Protein AF-A0A428YQS1-F1 (afdb_monomer_lite)

InterPro domains:
  IPR061182 Bacteriocin fulvocin C-related [NF033852] (30-172)

Organism: Kibdelosporangium aridum (NCBI:txid2030)

Sequence (172 aa):
MSKARRWALANADRLPTAYDDVISYPMAYRKAIVAALPPHTRSALWAEHIRRFQAAQPMLTGPQKEVIGEALRVVSRSFTADGNQAAPDALYEAAVAAFGVDKAQELLKTLGPKSDAVAPAASGAELEDCENACKTDGCGGGEVCYAEPWNCNRTSVGCGIFWLSPCDGTCR

Structure (mmCIF, N/CA/C/O backbone):
data_AF-A0A428YQS1-F1
#
_entry.id   AF-A0A428YQS1-F1
#
loop_
_atom_site.group_PDB
_atom_site.id
_atom_site.type_symbol
_atom_site.label_atom_id
_atom_site.label_alt_id
_atom_site.label_comp_id
_atom_site.label_asym_id
_atom_site.label_entity_id
_atom_site.label_seq_id
_atom_site.pdbx_PDB_ins_code
_atom_site.Cartn_x
_atom_site.Cartn_y
_atom_site.Cartn_z
_atom_site.occupancy
_atom_site.B_iso_or_equiv
_atom_site.auth_seq_id
_atom_site.auth_comp_id
_atom_site.auth_asym_id
_atom_site.auth_atom_id
_atom_site.pdbx_PDB_model_num
ATOM 1 N N . MET A 1 1 ? 18.702 -0.145 -9.982 1.00 75.69 1 MET A N 1
ATOM 2 C CA . MET A 1 1 ? 17.332 -0.703 -9.930 1.00 75.69 1 MET A CA 1
ATOM 3 C C . MET A 1 1 ? 17.372 -1.982 -9.116 1.00 75.69 1 MET A C 1
ATOM 5 O O . MET A 1 1 ? 18.285 -2.768 -9.344 1.00 75.69 1 MET A O 1
ATOM 9 N N . SER A 1 2 ? 16.418 -2.187 -8.206 1.00 85.50 2 SER A N 1
ATOM 10 C CA . SER A 1 2 ? 16.399 -3.367 -7.339 1.00 85.50 2 SER A CA 1
ATOM 11 C C . SER A 1 2 ? 16.157 -4.676 -8.095 1.00 85.50 2 SER A C 1
ATOM 13 O O . SER A 1 2 ? 15.642 -4.716 -9.222 1.00 85.50 2 SER A O 1
ATOM 15 N N . LYS A 1 3 ? 16.469 -5.776 -7.412 1.00 87.00 3 LYS A N 1
ATOM 16 C CA . LYS A 1 3 ? 16.124 -7.140 -7.810 1.00 87.00 3 LYS A CA 1
ATOM 17 C C . LYS A 1 3 ? 14.628 -7.323 -8.081 1.00 87.00 3 LYS A C 1
ATOM 19 O O . LYS A 1 3 ? 14.260 -7.849 -9.129 1.00 87.00 3 LYS A O 1
ATOM 24 N N . ALA A 1 4 ? 13.776 -6.840 -7.177 1.00 89.12 4 ALA A N 1
ATOM 25 C CA . ALA A 1 4 ? 12.325 -6.969 -7.283 1.00 89.12 4 ALA A CA 1
ATOM 26 C C . ALA A 1 4 ? 11.772 -6.273 -8.536 1.00 89.12 4 ALA A C 1
ATOM 28 O O . ALA A 1 4 ? 10.982 -6.859 -9.275 1.00 89.12 4 ALA A O 1
ATOM 29 N N . ARG A 1 5 ? 12.243 -5.055 -8.834 1.00 88.75 5 ARG A N 1
ATOM 30 C CA . ARG A 1 5 ? 11.825 -4.309 -10.033 1.00 88.75 5 ARG A CA 1
ATOM 31 C C . ARG A 1 5 ? 12.287 -4.965 -11.326 1.00 88.75 5 ARG A C 1
ATOM 33 O O . ARG A 1 5 ? 11.497 -5.070 -12.258 1.00 88.75 5 ARG A O 1
ATOM 40 N N . ARG A 1 6 ? 13.535 -5.445 -11.389 1.00 90.50 6 ARG A N 1
ATOM 41 C CA . ARG A 1 6 ? 14.018 -6.202 -12.560 1.00 90.50 6 ARG A CA 1
ATOM 42 C C . ARG A 1 6 ? 13.198 -7.460 -12.792 1.00 90.50 6 ARG A C 1
ATOM 44 O O . ARG A 1 6 ? 12.831 -7.733 -13.930 1.00 90.50 6 ARG A O 1
ATOM 51 N N . TRP A 1 7 ? 12.893 -8.196 -11.725 1.00 92.38 7 TRP A N 1
ATOM 52 C CA . TRP A 1 7 ? 12.031 -9.363 -11.825 1.00 92.38 7 TRP A CA 1
ATOM 53 C C . TRP A 1 7 ? 10.645 -8.972 -12.348 1.00 92.38 7 TRP A C 1
ATOM 55 O O . TRP A 1 7 ? 10.200 -9.568 -13.320 1.00 92.38 7 TRP A O 1
ATOM 65 N N . ALA A 1 8 ? 10.003 -7.936 -11.800 1.00 93.06 8 ALA A N 1
ATOM 66 C CA . ALA A 1 8 ? 8.683 -7.508 -12.264 1.00 93.06 8 ALA A CA 1
ATOM 67 C C . ALA A 1 8 ? 8.690 -7.115 -13.755 1.00 93.06 8 ALA A C 1
ATOM 69 O O . ALA A 1 8 ? 7.826 -7.558 -14.506 1.00 93.06 8 ALA A O 1
ATOM 70 N N . LEU A 1 9 ? 9.712 -6.381 -14.213 1.00 91.50 9 LEU A N 1
ATOM 71 C CA . LEU A 1 9 ? 9.882 -6.029 -15.630 1.00 91.50 9 LEU A CA 1
ATOM 72 C C . LEU A 1 9 ? 10.064 -7.265 -16.525 1.00 91.50 9 LEU A C 1
ATOM 74 O O . LEU A 1 9 ? 9.416 -7.376 -17.559 1.00 91.50 9 LEU A O 1
ATOM 78 N N . ALA A 1 10 ? 10.898 -8.223 -16.114 1.00 93.62 10 ALA A N 1
ATOM 79 C CA . ALA A 1 10 ? 11.121 -9.473 -16.848 1.00 93.62 10 ALA A CA 1
ATOM 80 C C . ALA A 1 10 ? 9.919 -10.444 -16.805 1.00 93.62 10 ALA A C 1
ATOM 82 O O . ALA A 1 10 ? 9.937 -11.503 -17.438 1.00 93.62 10 ALA A O 1
ATOM 83 N N . ASN A 1 11 ? 8.893 -10.129 -16.012 1.00 94.38 11 ASN A N 1
ATOM 84 C CA . ASN A 1 11 ? 7.691 -10.935 -15.825 1.00 94.38 11 ASN A CA 1
ATOM 85 C C . ASN A 1 11 ? 6.413 -10.151 -16.162 1.00 94.38 11 ASN A C 1
ATOM 87 O O . ASN A 1 11 ? 5.342 -10.608 -15.783 1.00 94.38 11 ASN A O 1
ATOM 91 N N . ALA A 1 12 ? 6.506 -9.015 -16.865 1.00 92.50 12 ALA A N 1
ATOM 92 C CA . ALA A 1 12 ? 5.394 -8.079 -17.062 1.00 92.50 12 ALA A CA 1
ATOM 93 C C . ALA A 1 12 ? 4.097 -8.748 -17.566 1.00 92.50 12 ALA A C 1
ATOM 95 O O . ALA A 1 12 ? 3.031 -8.508 -17.004 1.00 92.50 12 ALA A O 1
ATOM 96 N N . ASP A 1 13 ? 4.197 -9.662 -18.536 1.00 93.50 13 ASP A N 1
ATOM 97 C CA . ASP A 1 13 ? 3.041 -10.355 -19.136 1.00 93.50 13 ASP A CA 1
ATOM 98 C C . ASP A 1 13 ? 2.477 -11.507 -18.282 1.00 93.50 13 ASP A C 1
ATOM 100 O O . ASP A 1 13 ? 1.495 -12.148 -18.648 1.00 93.50 13 ASP A O 1
ATOM 104 N N . ARG A 1 14 ? 3.114 -11.806 -17.145 1.00 94.94 14 ARG A N 1
ATOM 105 C CA . ARG A 1 14 ? 2.785 -12.926 -16.247 1.00 94.94 14 ARG A CA 1
ATOM 106 C C . ARG A 1 14 ? 2.764 -12.514 -14.775 1.00 94.94 14 ARG A C 1
ATOM 108 O O . ARG A 1 14 ? 2.946 -13.356 -13.896 1.00 94.94 14 ARG A O 1
ATOM 115 N N . LEU A 1 15 ? 2.601 -11.220 -14.498 1.00 96.38 15 LEU A N 1
ATOM 116 C CA . LEU A 1 15 ? 2.494 -10.732 -13.128 1.00 96.38 15 LEU A CA 1
ATOM 117 C C . LEU A 1 15 ? 1.219 -11.276 -12.470 1.00 96.38 15 LEU A C 1
ATOM 119 O O . LEU A 1 15 ? 0.165 -11.303 -13.113 1.00 96.38 15 LEU A O 1
ATOM 123 N N . PRO A 1 16 ? 1.280 -11.673 -11.188 1.00 96.94 16 PRO A N 1
ATOM 124 C CA . PRO A 1 16 ? 0.086 -12.066 -10.461 1.00 96.94 16 PRO A CA 1
ATOM 125 C C . PRO A 1 16 ? -0.846 -10.862 -10.307 1.00 96.94 16 PRO A C 1
ATOM 127 O O . PRO A 1 16 ? -0.410 -9.741 -10.037 1.00 96.94 16 PRO A O 1
ATOM 130 N N . THR A 1 17 ? -2.142 -11.106 -10.481 1.00 97.19 17 THR A N 1
ATOM 131 C CA . THR A 1 17 ? -3.190 -10.076 -10.396 1.00 97.19 17 THR A CA 1
ATOM 132 C C . THR A 1 17 ? -4.217 -10.365 -9.306 1.00 97.19 17 THR A C 1
ATOM 134 O O . THR A 1 17 ? -4.921 -9.449 -8.880 1.00 97.19 17 THR A O 1
ATOM 137 N N . ALA A 1 18 ? -4.289 -11.609 -8.823 1.00 97.44 18 ALA A N 1
ATOM 138 C CA . ALA A 1 18 ? -5.126 -11.985 -7.695 1.00 97.44 18 ALA A CA 1
ATOM 139 C C . ALA A 1 18 ? -4.447 -11.631 -6.368 1.00 97.44 18 ALA A C 1
ATOM 141 O O . ALA A 1 18 ? -3.224 -11.684 -6.237 1.00 97.44 18 ALA A O 1
ATOM 142 N N . TYR A 1 19 ? -5.257 -11.291 -5.366 1.00 97.31 19 TYR A N 1
ATOM 143 C CA . TYR A 1 19 ? -4.764 -10.859 -4.061 1.00 97.31 19 TYR A CA 1
ATOM 144 C C . TYR A 1 19 ? -3.840 -11.891 -3.404 1.00 97.31 19 TYR A C 1
ATOM 146 O O . TYR A 1 19 ? -2.723 -11.543 -3.027 1.00 97.31 19 TYR A O 1
ATOM 154 N N . ASP A 1 20 ? -4.283 -13.148 -3.322 1.00 96.38 20 ASP A N 1
ATOM 155 C CA . ASP A 1 20 ? -3.539 -14.232 -2.668 1.00 96.38 20 ASP A CA 1
ATOM 156 C C . ASP A 1 20 ? -2.198 -14.520 -3.356 1.00 96.38 20 ASP A C 1
ATOM 158 O O . ASP A 1 20 ? -1.183 -14.691 -2.678 1.00 96.38 20 ASP A O 1
ATOM 162 N N . ASP A 1 21 ? -2.168 -14.457 -4.689 1.00 96.06 21 ASP A N 1
ATOM 163 C CA . ASP A 1 21 ? -0.944 -14.640 -5.471 1.00 96.06 21 ASP A CA 1
ATOM 164 C C . ASP A 1 21 ? 0.038 -13.485 -5.267 1.00 96.06 21 ASP A C 1
ATOM 166 O O . ASP A 1 21 ? 1.242 -13.697 -5.226 1.00 96.06 21 ASP A O 1
ATOM 170 N N . VAL A 1 22 ? -0.440 -12.243 -5.137 1.00 96.12 22 VAL A N 1
ATOM 171 C CA . VAL A 1 22 ? 0.447 -11.099 -4.882 1.00 96.12 22 VAL A CA 1
ATOM 172 C C . VAL A 1 22 ? 1.033 -11.193 -3.477 1.00 96.12 22 VAL A C 1
ATOM 174 O O . VAL A 1 22 ? 2.239 -11.012 -3.301 1.00 96.12 22 VAL A O 1
ATOM 177 N N . ILE A 1 23 ? 0.216 -11.487 -2.460 1.00 94.88 23 ILE A N 1
ATOM 178 C CA . ILE A 1 23 ? 0.688 -11.488 -1.070 1.00 94.88 23 ILE A CA 1
ATOM 179 C C . ILE A 1 23 ? 1.579 -12.689 -0.727 1.00 94.88 23 ILE A C 1
ATOM 181 O O . ILE A 1 23 ? 2.269 -12.646 0.291 1.00 94.88 23 ILE A O 1
ATOM 185 N N . SER A 1 24 ? 1.656 -13.722 -1.570 1.00 93.62 24 SER A N 1
ATOM 186 C CA . SER A 1 24 ? 2.611 -14.821 -1.377 1.00 93.62 24 SER A CA 1
ATOM 187 C C . SER A 1 24 ? 4.071 -14.404 -1.610 1.00 93.62 24 SER A C 1
ATOM 189 O O . SER A 1 24 ? 4.988 -15.128 -1.226 1.00 93.62 24 SER A O 1
ATOM 191 N N . TYR A 1 25 ? 4.315 -13.237 -2.218 1.00 92.62 25 TYR A N 1
ATOM 192 C CA . TYR A 1 25 ? 5.660 -12.710 -2.452 1.00 92.62 25 TYR A CA 1
ATOM 193 C C . TYR A 1 25 ? 6.209 -11.934 -1.237 1.00 92.62 25 TYR A C 1
ATOM 195 O O . TYR A 1 25 ? 5.441 -11.423 -0.414 1.00 92.62 25 TYR A O 1
ATOM 203 N N . PRO A 1 26 ? 7.542 -11.774 -1.113 1.00 91.19 26 PRO A N 1
ATOM 204 C CA . PRO A 1 26 ? 8.135 -10.845 -0.151 1.00 91.19 26 PRO A CA 1
ATOM 205 C C . PRO A 1 26 ? 7.760 -9.388 -0.456 1.00 91.19 26 PRO A C 1
ATOM 207 O O . PRO A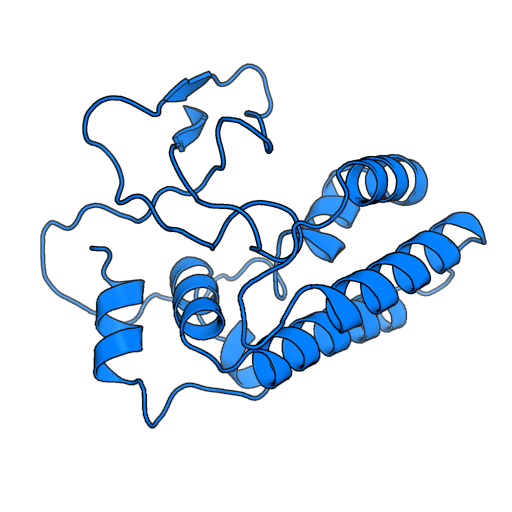 1 26 ? 7.511 -9.030 -1.608 1.00 91.19 26 PRO A O 1
ATOM 210 N N . MET A 1 27 ? 7.786 -8.520 0.559 1.00 90.31 27 MET A N 1
ATOM 211 C CA . MET A 1 27 ? 7.275 -7.142 0.474 1.00 90.31 27 MET A CA 1
ATOM 212 C C . MET A 1 27 ? 7.841 -6.331 -0.705 1.00 90.31 27 MET A C 1
ATOM 214 O O . MET A 1 27 ? 7.079 -5.711 -1.446 1.00 90.31 27 MET A O 1
ATOM 218 N N . ALA A 1 28 ? 9.157 -6.383 -0.934 1.00 88.56 28 ALA A N 1
ATOM 219 C CA . ALA A 1 28 ? 9.794 -5.681 -2.051 1.00 88.56 28 ALA A CA 1
ATOM 220 C C . ALA A 1 28 ? 9.232 -6.118 -3.420 1.00 88.56 28 ALA A C 1
ATOM 222 O O . ALA A 1 28 ? 9.014 -5.291 -4.305 1.00 88.56 28 ALA A O 1
ATOM 223 N N . TYR A 1 29 ? 8.932 -7.410 -3.582 1.00 92.56 29 TYR A N 1
ATOM 224 C CA . TYR A 1 29 ? 8.310 -7.948 -4.792 1.00 92.56 29 TYR A CA 1
ATOM 225 C C . TYR A 1 29 ? 6.844 -7.555 -4.898 1.00 92.56 29 TYR A C 1
ATOM 227 O O . TYR A 1 29 ? 6.426 -7.168 -5.982 1.00 92.56 29 TYR A O 1
ATOM 235 N N . ARG A 1 30 ? 6.083 -7.565 -3.794 1.00 95.00 30 ARG A N 1
ATOM 236 C CA . ARG A 1 30 ? 4.695 -7.069 -3.791 1.00 95.00 30 ARG A CA 1
ATOM 237 C C . ARG A 1 30 ? 4.630 -5.633 -4.306 1.00 95.00 30 ARG A C 1
ATOM 239 O O . ARG A 1 30 ? 3.855 -5.347 -5.214 1.00 95.00 30 ARG A O 1
ATOM 246 N N . LYS A 1 31 ? 5.488 -4.749 -3.782 1.00 93.19 31 LYS A N 1
ATOM 247 C CA . LYS A 1 31 ? 5.593 -3.351 -4.229 1.00 93.19 31 LYS A CA 1
ATOM 248 C C . LYS A 1 31 ? 5.936 -3.258 -5.717 1.00 93.19 31 LYS A C 1
ATOM 250 O O . LYS A 1 31 ? 5.269 -2.528 -6.444 1.00 93.19 31 LYS A O 1
ATOM 255 N N . ALA A 1 32 ? 6.930 -4.020 -6.179 1.00 93.19 32 ALA A N 1
ATOM 256 C CA . ALA A 1 32 ? 7.345 -4.024 -7.583 1.00 93.19 32 ALA A CA 1
ATOM 257 C C . ALA A 1 32 ? 6.259 -4.556 -8.535 1.00 93.19 32 ALA A C 1
ATOM 259 O O . ALA A 1 32 ? 6.050 -3.974 -9.597 1.00 93.19 32 ALA A O 1
ATOM 260 N N . ILE A 1 33 ? 5.550 -5.621 -8.145 1.00 95.31 33 ILE A N 1
ATOM 261 C CA . ILE A 1 33 ? 4.403 -6.173 -8.876 1.00 95.31 33 ILE A CA 1
ATOM 262 C C . ILE A 1 33 ? 3.315 -5.111 -8.978 1.00 95.31 33 ILE A C 1
ATOM 264 O O . ILE A 1 33 ? 2.945 -4.720 -10.079 1.00 95.31 33 ILE A O 1
ATOM 268 N N . VAL A 1 34 ? 2.840 -4.601 -7.838 1.00 95.38 34 VAL A N 1
ATOM 269 C CA . VAL A 1 34 ? 1.740 -3.630 -7.790 1.00 95.38 34 VAL A CA 1
ATOM 270 C C . VAL A 1 34 ? 2.085 -2.387 -8.600 1.00 95.38 34 VAL A C 1
ATOM 272 O O . VAL A 1 34 ? 1.252 -1.933 -9.376 1.00 95.38 34 VAL A O 1
ATOM 275 N N . ALA A 1 35 ? 3.314 -1.876 -8.504 1.00 93.38 35 ALA A N 1
ATOM 276 C CA . ALA A 1 35 ? 3.765 -0.727 -9.286 1.00 93.38 35 ALA A CA 1
ATOM 277 C C . ALA A 1 35 ? 3.701 -0.947 -10.811 1.00 93.38 35 ALA A C 1
ATOM 279 O O . ALA A 1 35 ? 3.511 0.0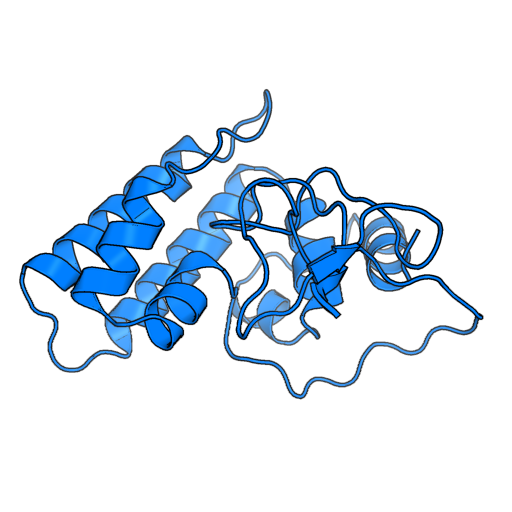19 -11.547 1.00 93.38 35 ALA A O 1
ATOM 280 N N . ALA A 1 36 ? 3.848 -2.189 -11.280 1.00 93.94 36 ALA A N 1
ATOM 281 C CA . ALA A 1 36 ? 3.803 -2.547 -12.697 1.00 93.94 36 ALA A CA 1
ATOM 282 C C . ALA A 1 36 ? 2.389 -2.889 -13.208 1.00 93.94 36 ALA A C 1
ATOM 284 O O . ALA A 1 36 ? 2.185 -2.990 -14.416 1.00 93.94 36 ALA A O 1
ATOM 285 N N . LEU A 1 37 ? 1.405 -3.056 -12.318 1.00 95.12 37 LEU A N 1
ATOM 286 C CA . LEU A 1 37 ? 0.041 -3.424 -12.698 1.00 95.12 37 LEU A CA 1
ATOM 287 C C . LEU A 1 37 ? -0.784 -2.230 -13.223 1.00 95.12 37 LEU A C 1
ATOM 289 O O . LEU A 1 37 ? -0.572 -1.079 -12.815 1.00 95.12 37 LEU A O 1
ATOM 293 N N . PRO A 1 38 ? -1.802 -2.477 -14.069 1.00 94.50 38 PRO A N 1
ATOM 294 C CA . PRO A 1 38 ? -2.754 -1.449 -14.481 1.00 94.50 38 PRO A CA 1
ATOM 295 C C . PRO A 1 38 ? -3.469 -0.785 -13.286 1.00 94.50 38 PRO A C 1
ATOM 297 O O . PRO A 1 38 ? -3.690 -1.440 -12.262 1.00 94.50 38 PRO A O 1
ATOM 300 N N . PRO A 1 39 ? -3.892 0.494 -13.396 1.00 94.25 39 PRO A N 1
ATOM 301 C CA . PRO A 1 39 ? -4.532 1.222 -12.294 1.00 94.25 39 PRO A CA 1
ATOM 302 C C . PRO A 1 39 ? -5.733 0.493 -11.671 1.00 94.25 39 PRO A C 1
ATOM 304 O O . PRO A 1 39 ? -5.828 0.390 -10.449 1.00 94.25 39 PRO A O 1
ATOM 307 N N . HIS A 1 40 ? -6.616 -0.077 -12.499 1.00 95.44 40 HIS A N 1
ATOM 308 C CA . HIS A 1 40 ? -7.802 -0.790 -12.014 1.00 95.44 40 HIS A CA 1
ATOM 309 C C . HIS A 1 40 ? -7.433 -2.030 -11.181 1.00 95.44 40 HIS A C 1
ATOM 311 O O . HIS A 1 40 ? -8.061 -2.295 -10.159 1.00 95.44 40 HIS A O 1
ATOM 317 N N . THR A 1 41 ? -6.384 -2.761 -11.573 1.00 97.00 41 THR A N 1
ATOM 318 C CA . THR A 1 41 ? -5.904 -3.946 -10.851 1.00 97.00 41 THR A CA 1
ATOM 319 C C . THR A 1 41 ? -5.290 -3.552 -9.510 1.00 97.00 41 THR A C 1
ATOM 321 O O . THR A 1 41 ? -5.580 -4.176 -8.494 1.00 97.00 41 THR A O 1
ATOM 324 N N . ARG A 1 42 ? -4.503 -2.467 -9.474 1.00 96.69 42 ARG A N 1
ATOM 325 C CA . ARG A 1 42 ? -3.963 -1.913 -8.220 1.00 96.69 42 ARG A CA 1
ATOM 326 C C . ARG A 1 42 ? -5.074 -1.519 -7.247 1.00 96.69 42 ARG A C 1
ATOM 328 O O . ARG A 1 42 ? -5.011 -1.875 -6.073 1.00 96.69 42 ARG A O 1
ATOM 335 N N . SER A 1 43 ? -6.101 -0.828 -7.748 1.00 97.12 43 SER A N 1
ATOM 336 C CA . SER A 1 43 ? -7.277 -0.452 -6.958 1.00 97.12 43 SER A CA 1
ATOM 337 C C . SER A 1 43 ? -8.006 -1.687 -6.413 1.00 97.12 43 SER A C 1
ATOM 339 O O . SER A 1 43 ? -8.304 -1.755 -5.222 1.00 97.12 43 SER A O 1
ATOM 341 N N . ALA A 1 44 ? -8.213 -2.711 -7.247 1.00 97.94 44 ALA A N 1
ATOM 342 C CA . ALA A 1 44 ? -8.863 -3.955 -6.840 1.00 97.94 44 ALA A CA 1
ATOM 343 C C . ALA A 1 44 ? -8.093 -4.697 -5.731 1.00 97.94 44 ALA A C 1
ATOM 345 O O . ALA A 1 44 ? -8.712 -5.143 -4.766 1.00 97.94 44 ALA A O 1
ATOM 346 N N . LEU A 1 45 ? -6.760 -4.776 -5.824 1.00 98.44 45 LEU A N 1
ATOM 347 C CA . LEU A 1 45 ? -5.910 -5.408 -4.807 1.00 98.44 45 LEU A CA 1
ATOM 348 C C . LEU A 1 45 ? -6.017 -4.713 -3.445 1.00 98.44 45 LEU A C 1
ATOM 350 O O . LEU A 1 45 ? -6.186 -5.377 -2.422 1.00 98.44 45 LEU A O 1
ATOM 354 N N . TRP A 1 46 ? -5.957 -3.380 -3.422 1.00 98.31 46 TRP A N 1
ATOM 355 C CA . TRP A 1 46 ? -6.103 -2.617 -2.181 1.00 98.31 46 TRP A CA 1
ATOM 356 C C . TRP A 1 46 ? -7.525 -2.673 -1.622 1.00 98.31 46 TRP A C 1
ATOM 358 O O . TRP A 1 46 ? -7.703 -2.802 -0.413 1.00 98.31 46 TRP A O 1
ATOM 368 N N . ALA A 1 47 ? -8.547 -2.634 -2.479 1.00 98.44 47 ALA A N 1
ATOM 369 C CA . ALA A 1 47 ? -9.928 -2.785 -2.038 1.00 98.44 47 ALA A CA 1
ATOM 370 C C . ALA A 1 47 ? -10.163 -4.166 -1.406 1.00 98.44 47 ALA A C 1
ATOM 372 O O . ALA A 1 47 ? -10.818 -4.263 -0.370 1.00 98.44 47 ALA A O 1
ATOM 373 N N . GLU A 1 48 ? -9.601 -5.224 -1.994 1.00 98.56 48 GLU A N 1
ATOM 374 C CA . GLU A 1 48 ? -9.658 -6.574 -1.433 1.00 98.56 48 GLU A CA 1
ATOM 375 C C . GLU A 1 48 ? -8.927 -6.667 -0.090 1.00 98.56 48 GLU A C 1
ATOM 377 O O . GLU A 1 48 ? -9.481 -7.193 0.875 1.00 98.56 48 GLU A O 1
ATOM 382 N N . HIS A 1 49 ? -7.735 -6.075 0.018 1.00 98.44 49 HIS A N 1
ATOM 383 C CA . HIS A 1 49 ? -7.009 -5.991 1.284 1.00 98.44 49 HIS A CA 1
ATOM 384 C C . HIS A 1 49 ? -7.852 -5.366 2.401 1.00 98.44 49 HIS A C 1
ATOM 386 O O . HIS A 1 49 ? -7.970 -5.941 3.482 1.00 98.44 49 HIS A O 1
ATOM 392 N N . ILE A 1 50 ? -8.478 -4.219 2.124 1.00 98.44 50 ILE A N 1
ATOM 393 C CA . ILE A 1 50 ? -9.298 -3.491 3.098 1.00 98.44 50 ILE A CA 1
ATOM 394 C C . ILE A 1 50 ? -10.512 -4.329 3.523 1.00 98.44 50 ILE A C 1
ATOM 396 O O . ILE A 1 50 ? -10.829 -4.389 4.712 1.00 98.44 50 ILE A O 1
ATOM 400 N N . ARG A 1 51 ? -11.172 -5.023 2.585 1.00 97.94 51 ARG A N 1
ATOM 401 C CA . ARG A 1 51 ? -12.300 -5.917 2.906 1.00 97.94 51 ARG A CA 1
ATOM 402 C C . ARG A 1 51 ? -11.873 -7.087 3.785 1.00 97.94 51 ARG A C 1
ATOM 404 O O . ARG A 1 51 ? -12.587 -7.430 4.724 1.00 97.94 51 ARG A O 1
ATOM 411 N N . ARG A 1 52 ? -10.706 -7.680 3.525 1.00 97.38 52 ARG A N 1
ATOM 412 C CA . ARG A 1 52 ? -10.168 -8.766 4.356 1.00 97.38 52 ARG A CA 1
ATOM 413 C C . ARG A 1 52 ? -9.765 -8.280 5.743 1.00 97.38 52 ARG A C 1
ATOM 415 O O . ARG A 1 52 ? -10.103 -8.934 6.726 1.00 97.38 52 ARG A O 1
ATOM 422 N N . PHE A 1 53 ? -9.130 -7.111 5.837 1.00 96.56 53 PHE A N 1
ATOM 423 C CA . PHE A 1 53 ? -8.850 -6.467 7.121 1.00 96.56 53 PHE A CA 1
ATOM 424 C C . PHE A 1 53 ? -10.142 -6.232 7.912 1.00 96.56 53 PHE A C 1
ATOM 426 O O . PHE A 1 53 ? -10.203 -6.549 9.095 1.00 96.56 53 PHE A O 1
ATOM 433 N N . GLN A 1 54 ? -11.196 -5.730 7.260 1.00 96.94 54 GLN A N 1
ATOM 434 C CA . GLN A 1 54 ? -12.509 -5.544 7.878 1.00 96.94 54 GLN A CA 1
ATOM 435 C C . GLN A 1 54 ? -13.105 -6.871 8.372 1.00 96.94 54 GLN A C 1
ATOM 437 O O . GLN A 1 54 ? -13.594 -6.934 9.497 1.00 96.94 54 GLN A O 1
ATOM 442 N N . ALA A 1 55 ? -13.061 -7.927 7.554 1.00 96.56 55 ALA A N 1
ATOM 443 C CA . ALA A 1 55 ? -13.622 -9.237 7.886 1.00 96.56 55 ALA A CA 1
ATOM 444 C C . ALA A 1 55 ? -12.891 -9.938 9.045 1.00 96.56 55 ALA A C 1
ATOM 446 O O . ALA A 1 55 ? -13.505 -10.700 9.787 1.00 96.56 55 ALA A O 1
ATOM 447 N N . ALA A 1 56 ? -11.598 -9.662 9.231 1.00 94.94 56 ALA A N 1
ATOM 448 C CA . ALA A 1 56 ? -10.793 -10.208 10.324 1.00 94.94 56 ALA A CA 1
ATOM 449 C C . ALA A 1 56 ? -11.064 -9.544 11.691 1.00 94.94 56 ALA A C 1
ATOM 451 O O . ALA A 1 56 ? -10.461 -9.928 12.693 1.00 94.94 56 ALA A O 1
ATOM 452 N N . GLN A 1 57 ? -11.938 -8.534 11.753 1.00 92.19 57 GLN A N 1
ATOM 453 C CA . GLN A 1 57 ? -12.199 -7.756 12.962 1.00 92.19 57 GLN A CA 1
ATOM 454 C C . GLN A 1 57 ? -13.569 -8.139 13.543 1.00 92.19 57 GLN A C 1
ATOM 456 O O . GLN A 1 57 ? -14.595 -7.849 12.925 1.00 92.19 57 GLN A O 1
ATOM 461 N N . PRO A 1 58 ? -13.624 -8.758 14.737 1.00 86.75 58 PRO A N 1
ATOM 462 C CA . PRO A 1 58 ? -14.868 -9.309 15.278 1.00 86.75 58 PRO A CA 1
ATOM 463 C C . PRO A 1 58 ? -15.912 -8.235 15.615 1.00 86.75 58 PRO A C 1
ATOM 465 O O . PRO A 1 58 ? -17.109 -8.488 15.502 1.00 86.75 58 PRO A O 1
ATOM 468 N N . MET A 1 59 ? -15.483 -7.030 16.008 1.00 91.94 59 MET A N 1
ATOM 469 C CA . MET A 1 59 ? -16.367 -5.892 16.271 1.00 91.94 59 MET A CA 1
ATOM 470 C C . MET A 1 59 ? -15.658 -4.581 15.936 1.00 91.94 59 MET A C 1
ATOM 472 O O . MET A 1 59 ? -14.650 -4.244 16.549 1.00 91.94 59 MET A O 1
ATOM 476 N N . LEU A 1 60 ? -16.212 -3.827 14.985 1.00 96.56 60 LEU A N 1
ATOM 477 C CA . LEU A 1 60 ? -15.718 -2.499 14.618 1.00 96.56 60 LEU A CA 1
ATOM 478 C C . LEU A 1 60 ? -16.577 -1.406 15.254 1.00 96.56 60 LEU A C 1
ATOM 480 O O . LEU A 1 60 ? -17.811 -1.451 15.176 1.00 96.56 60 LEU A O 1
ATOM 484 N N . THR A 1 61 ? -15.924 -0.395 15.820 1.00 97.69 61 THR A N 1
ATOM 485 C CA . THR A 1 61 ? -16.582 0.826 16.304 1.00 97.69 61 THR A CA 1
ATOM 486 C C . THR A 1 61 ? -17.055 1.704 15.137 1.00 97.69 61 THR A C 1
ATOM 488 O O . THR A 1 61 ? -16.697 1.471 13.981 1.00 97.69 61 THR A O 1
ATOM 491 N N . GLY A 1 62 ? -17.872 2.726 15.419 1.00 97.94 62 GLY A N 1
ATOM 492 C CA . GLY A 1 62 ? -18.281 3.722 14.415 1.00 97.94 62 GLY A CA 1
ATOM 493 C C . GLY A 1 62 ? -17.085 4.368 13.695 1.00 97.94 62 GLY A C 1
ATOM 494 O O . GLY A 1 62 ? -16.974 4.199 12.481 1.00 97.94 62 GLY A O 1
ATOM 495 N N . PRO A 1 63 ? -16.130 4.977 14.427 1.00 98.00 63 PRO A N 1
ATOM 496 C CA . PRO A 1 63 ? -14.937 5.583 13.828 1.00 98.00 63 PRO A CA 1
ATOM 497 C C . PRO A 1 63 ? -14.100 4.611 12.984 1.00 98.00 63 PRO A C 1
ATOM 499 O O . PRO A 1 63 ? -13.611 4.956 11.912 1.00 98.00 63 PRO A O 1
ATOM 502 N N . GLN A 1 64 ? -13.971 3.355 13.419 1.00 98.38 64 GLN A N 1
ATOM 503 C CA . GLN A 1 64 ? -13.241 2.332 12.666 1.00 98.38 64 GLN A CA 1
ATOM 504 C C . GLN A 1 64 ? -13.917 1.994 11.329 1.00 98.38 64 GLN A C 1
ATOM 506 O O . GLN A 1 64 ? -13.240 1.831 10.312 1.00 98.38 64 GLN A O 1
ATOM 511 N N . LYS A 1 65 ? -15.255 1.917 11.306 1.00 98.31 65 LYS A N 1
ATOM 512 C CA . LYS A 1 65 ? -16.027 1.717 10.068 1.00 98.31 65 LYS A CA 1
ATOM 513 C C . LYS A 1 65 ? -15.889 2.908 9.120 1.00 98.31 65 LYS A C 1
ATOM 515 O O . LYS A 1 65 ? -15.784 2.700 7.913 1.00 98.31 65 LYS A O 1
ATOM 520 N N . GLU A 1 66 ? -15.862 4.130 9.649 1.00 98.19 66 GLU A N 1
ATOM 521 C CA . GLU A 1 66 ? -15.676 5.352 8.856 1.00 98.19 66 GLU A CA 1
ATOM 522 C C . GLU A 1 66 ? -14.311 5.380 8.164 1.00 98.19 66 GLU A C 1
ATOM 524 O O . GLU A 1 66 ? -14.250 5.622 6.957 1.00 98.19 66 GLU A O 1
ATOM 529 N N . VAL A 1 67 ? -13.234 5.043 8.883 1.00 98.44 67 VAL A N 1
ATOM 530 C CA . VAL A 1 67 ? -11.881 4.932 8.310 1.00 98.44 67 VAL A CA 1
ATOM 531 C C . VAL A 1 67 ? -11.833 3.888 7.195 1.00 98.44 67 VAL A C 1
ATOM 533 O O . VAL A 1 67 ? -11.299 4.164 6.123 1.00 98.44 67 VAL A O 1
ATOM 536 N N . ILE A 1 68 ? -12.423 2.707 7.406 1.00 98.44 68 ILE A N 1
ATOM 537 C CA . ILE A 1 68 ? -12.495 1.657 6.375 1.00 98.44 68 ILE A CA 1
ATOM 538 C C . ILE A 1 68 ? -13.273 2.152 5.144 1.00 98.44 68 ILE A C 1
ATOM 540 O O . ILE A 1 68 ? -12.849 1.938 4.006 1.00 98.44 68 ILE A O 1
ATOM 544 N N . GLY A 1 69 ? -14.389 2.854 5.355 1.00 98.31 69 GLY A N 1
ATOM 545 C CA . GLY A 1 69 ? -15.181 3.447 4.280 1.00 98.31 69 GLY A CA 1
ATOM 546 C C . GLY A 1 69 ? -14.429 4.530 3.497 1.00 98.31 69 GLY A C 1
ATOM 547 O O . GLY A 1 69 ? -14.504 4.557 2.268 1.00 98.31 69 GLY A O 1
ATOM 548 N N . GLU A 1 70 ? -13.682 5.409 4.174 1.00 98.31 70 GLU A N 1
ATOM 549 C CA . GLU A 1 70 ? -12.812 6.392 3.512 1.00 98.31 70 GLU A CA 1
ATOM 550 C C . GLU A 1 70 ? -11.686 5.708 2.744 1.00 98.31 70 GLU A C 1
ATOM 552 O O . GLU A 1 70 ? -11.469 6.049 1.585 1.00 98.31 70 GLU A O 1
ATOM 557 N N . ALA A 1 71 ? -11.023 4.711 3.331 1.00 98.25 71 ALA A N 1
ATOM 558 C CA . ALA A 1 71 ? -9.963 3.956 2.672 1.00 98.25 71 ALA A CA 1
ATOM 559 C C . ALA A 1 71 ? -10.441 3.363 1.335 1.00 98.25 71 ALA A C 1
ATOM 561 O O . ALA A 1 71 ? -9.791 3.559 0.308 1.00 98.25 71 ALA A O 1
ATOM 562 N N . LEU A 1 72 ? -11.622 2.730 1.308 1.00 98.38 72 LEU A N 1
ATOM 563 C CA . LEU A 1 72 ? -12.227 2.215 0.071 1.00 98.38 72 LEU A CA 1
ATOM 564 C C . LEU A 1 72 ? -12.516 3.328 -0.950 1.00 98.38 72 LEU A C 1
ATOM 566 O O . LEU A 1 72 ? -12.241 3.161 -2.141 1.00 98.38 72 LEU A O 1
ATOM 570 N N . ARG A 1 73 ? -13.035 4.480 -0.502 1.00 97.19 73 ARG A N 1
ATOM 571 C CA . ARG A 1 73 ? -13.293 5.633 -1.382 1.00 97.19 73 ARG A CA 1
ATOM 572 C C . ARG A 1 73 ? -12.003 6.222 -1.949 1.00 97.19 73 ARG A C 1
ATOM 574 O O . ARG A 1 73 ? -11.974 6.551 -3.133 1.00 97.19 73 ARG A O 1
ATOM 581 N N . VAL A 1 74 ? -10.941 6.332 -1.155 1.00 96.62 74 VAL A N 1
ATOM 582 C CA . VAL A 1 74 ? -9.620 6.785 -1.619 1.00 96.62 74 VAL A CA 1
ATOM 583 C C . VAL A 1 74 ? -9.064 5.815 -2.658 1.00 96.62 74 VAL A C 1
ATOM 585 O O . VAL A 1 74 ?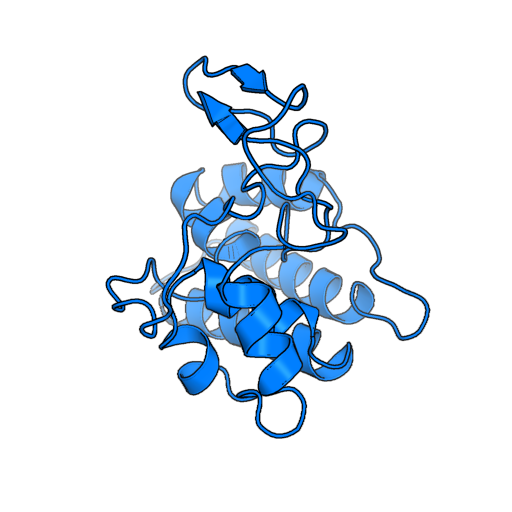 -8.749 6.233 -3.766 1.00 96.62 74 VAL A O 1
ATOM 588 N N . VAL A 1 75 ? -9.046 4.511 -2.375 1.00 96.31 75 VAL A N 1
ATOM 589 C CA . VAL A 1 75 ? -8.565 3.497 -3.330 1.00 96.31 75 VAL A CA 1
ATOM 590 C C . VAL A 1 75 ? -9.328 3.542 -4.660 1.00 96.31 75 VAL A C 1
ATOM 592 O O . VAL A 1 75 ? -8.723 3.376 -5.718 1.00 96.31 75 VAL A O 1
ATOM 595 N N . SER A 1 76 ? -10.636 3.812 -4.644 1.00 94.19 76 SER A N 1
ATOM 596 C CA . SER A 1 76 ? -11.434 3.904 -5.877 1.00 94.19 76 SER A CA 1
ATOM 597 C C . SER A 1 76 ? -11.087 5.101 -6.775 1.00 94.19 76 SER A C 1
ATOM 599 O O . SER A 1 76 ? -11.281 5.021 -7.985 1.00 94.19 76 SER A O 1
ATOM 601 N N . ARG A 1 77 ? -10.556 6.195 -6.208 1.00 93.50 77 ARG A N 1
ATOM 602 C CA . ARG A 1 77 ? -10.241 7.440 -6.939 1.00 93.50 77 ARG A CA 1
ATOM 603 C C . ARG A 1 77 ? -8.744 7.668 -7.166 1.00 93.50 77 ARG A C 1
ATOM 605 O O . ARG A 1 77 ? -8.371 8.421 -8.057 1.00 93.50 77 ARG A O 1
ATOM 612 N N . SER A 1 78 ? -7.888 7.020 -6.374 1.00 92.50 78 SER A N 1
ATOM 613 C CA . SER A 1 78 ? -6.445 7.271 -6.375 1.00 92.50 78 SER A CA 1
ATOM 614 C C . SER A 1 78 ? -5.683 6.633 -7.530 1.00 92.50 78 SER A C 1
ATOM 616 O O . SER A 1 78 ? -4.614 7.127 -7.870 1.00 92.50 78 SER A O 1
ATOM 618 N N . PHE A 1 79 ? -6.188 5.564 -8.147 1.00 91.50 79 PHE A N 1
ATOM 619 C CA . PHE A 1 79 ? -5.496 4.883 -9.245 1.00 91.50 79 PHE A CA 1
ATOM 620 C C . PHE A 1 79 ? -6.151 5.231 -10.584 1.00 91.50 79 PHE A C 1
ATOM 622 O O . PHE A 1 79 ? -7.169 4.642 -10.945 1.00 91.50 79 PHE A O 1
ATOM 629 N N . THR A 1 80 ? -5.559 6.158 -11.342 1.00 87.62 80 THR A N 1
ATOM 630 C CA . THR A 1 80 ? -6.092 6.595 -12.648 1.00 87.62 80 THR A CA 1
ATOM 631 C C . THR A 1 80 ? -5.106 6.334 -13.789 1.00 87.62 80 THR A C 1
ATOM 633 O O . THR A 1 80 ? -3.926 6.063 -13.552 1.00 87.62 80 THR A O 1
ATOM 636 N N . ALA A 1 81 ? -5.591 6.387 -15.035 1.00 81.38 81 ALA A N 1
ATOM 637 C CA 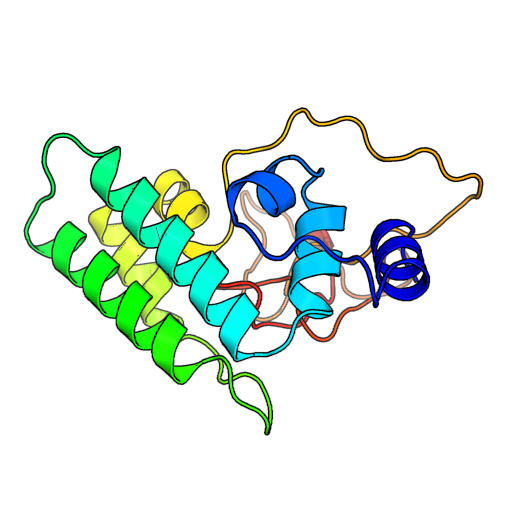. ALA A 1 81 ? -4.749 6.246 -16.226 1.00 81.38 81 ALA A CA 1
ATOM 638 C C . ALA A 1 81 ? -3.740 7.400 -16.367 1.00 81.38 81 ALA A C 1
ATOM 640 O O . ALA A 1 81 ? -2.611 7.166 -16.791 1.00 81.38 81 ALA A O 1
ATOM 641 N N . ASP A 1 82 ? -4.120 8.602 -15.927 1.00 79.31 82 ASP A N 1
ATOM 642 C CA . ASP A 1 82 ? -3.307 9.822 -16.017 1.00 79.31 82 ASP A CA 1
ATOM 643 C C . ASP A 1 82 ? -2.316 9.973 -14.851 1.00 79.31 82 ASP A C 1
ATOM 645 O O . ASP A 1 82 ? -1.546 10.931 -14.788 1.00 79.31 82 ASP A O 1
ATOM 649 N N . GLY A 1 83 ? -2.322 9.021 -13.915 1.00 76.50 83 GLY A N 1
ATOM 650 C CA . GLY A 1 83 ? -1.435 9.002 -12.759 1.00 76.50 83 GLY A CA 1
ATOM 651 C C . GLY A 1 83 ? -2.151 8.711 -11.446 1.00 76.50 83 GLY A C 1
ATOM 652 O O . GLY A 1 83 ? -3.378 8.638 -11.352 1.00 76.50 83 GLY A O 1
ATOM 653 N N . ASN A 1 84 ? -1.354 8.517 -10.401 1.00 83.62 84 ASN A N 1
ATOM 654 C CA . ASN A 1 84 ? -1.874 8.302 -9.060 1.00 83.62 84 ASN A CA 1
ATOM 655 C C . ASN A 1 84 ? -2.252 9.640 -8.410 1.00 83.62 84 ASN A C 1
ATOM 657 O O . ASN A 1 84 ? -1.457 10.578 -8.432 1.00 83.62 84 ASN A O 1
ATOM 661 N N . GLN A 1 85 ? -3.418 9.708 -7.770 1.00 85.31 85 GLN A N 1
ATOM 662 C CA . GLN A 1 85 ? -3.748 10.805 -6.862 1.00 85.31 85 GLN A CA 1
ATOM 663 C C . GLN A 1 85 ? -3.313 10.427 -5.450 1.00 85.31 85 GLN A C 1
ATOM 665 O O . GLN A 1 85 ? -3.697 9.366 -4.948 1.00 85.31 85 GLN A O 1
ATOM 670 N N . ALA A 1 86 ? -2.527 11.298 -4.817 1.00 82.38 86 ALA A N 1
ATOM 671 C CA . ALA A 1 86 ? -2.071 11.101 -3.449 1.00 82.38 86 ALA A CA 1
ATOM 672 C C . ALA A 1 86 ? -3.262 10.878 -2.504 1.00 82.38 86 ALA A C 1
ATOM 674 O O . ALA A 1 86 ? -4.301 11.537 -2.609 1.00 82.38 86 ALA A O 1
ATOM 675 N N . ALA A 1 87 ? -3.108 9.932 -1.582 1.00 86.88 87 ALA A N 1
ATOM 676 C CA . ALA A 1 87 ? -4.054 9.786 -0.491 1.00 86.88 87 ALA A CA 1
ATOM 677 C C . ALA A 1 87 ? -3.868 10.945 0.503 1.00 86.88 87 ALA A C 1
ATOM 679 O O . ALA A 1 87 ? -2.738 11.385 0.712 1.00 86.88 87 ALA A O 1
ATOM 680 N N . PRO A 1 88 ? -4.951 11.446 1.115 1.00 87.19 88 PRO A N 1
ATOM 681 C CA . PRO A 1 88 ? -4.852 12.526 2.087 1.00 87.19 88 PRO A CA 1
ATOM 682 C C . PRO A 1 88 ? -4.178 12.038 3.377 1.00 87.19 88 PRO A C 1
ATOM 684 O O . PRO A 1 88 ? -4.577 11.004 3.914 1.00 87.19 88 PRO A O 1
ATOM 687 N N . ASP A 1 89 ? -3.234 12.809 3.922 1.00 87.12 89 ASP A N 1
ATOM 688 C CA . ASP A 1 89 ? -2.543 12.478 5.183 1.00 87.12 89 ASP A CA 1
ATOM 689 C C . ASP A 1 89 ? -3.523 12.297 6.355 1.00 87.12 89 ASP A C 1
ATOM 691 O O . ASP A 1 89 ? -3.365 11.391 7.177 1.00 87.12 89 ASP A O 1
ATOM 695 N N . ALA A 1 90 ? -4.621 13.064 6.348 1.00 92.56 90 ALA A N 1
ATOM 696 C CA . ALA A 1 90 ? -5.717 12.957 7.311 1.00 92.56 90 ALA A CA 1
ATOM 697 C C . ALA A 1 90 ? -6.332 11.543 7.394 1.00 92.56 90 ALA A C 1
ATOM 699 O O . ALA A 1 90 ? -6.870 11.169 8.435 1.00 92.56 90 ALA A O 1
ATOM 700 N N . LEU A 1 91 ? -6.245 10.728 6.330 1.00 96.00 91 LEU A N 1
ATOM 701 C CA . LEU A 1 91 ? -6.688 9.330 6.385 1.00 96.00 91 LEU A CA 1
ATOM 702 C C . LEU A 1 91 ? -5.803 8.502 7.324 1.00 96.00 91 LEU A C 1
ATOM 704 O O . LEU A 1 91 ? -6.320 7.680 8.081 1.00 96.00 91 LEU A O 1
ATOM 708 N N . TYR A 1 92 ? -4.484 8.706 7.296 1.00 93.44 92 TYR A N 1
ATOM 709 C CA . TYR A 1 92 ? -3.581 7.984 8.190 1.00 93.44 92 TYR A CA 1
ATOM 710 C C . TYR A 1 92 ? -3.758 8.442 9.638 1.00 93.44 92 TYR A C 1
ATOM 712 O O . TYR A 1 92 ? -3.849 7.599 10.525 1.00 93.44 92 TYR A O 1
ATOM 720 N N . GLU A 1 93 ? -3.902 9.745 9.879 1.00 94.56 93 GLU A N 1
ATOM 721 C CA . GLU A 1 93 ? -4.178 10.286 11.218 1.00 94.56 93 GLU A CA 1
ATOM 722 C C . GLU A 1 93 ? -5.479 9.720 11.806 1.00 94.56 93 GLU A C 1
ATOM 724 O O . GLU A 1 93 ? -5.492 9.234 12.939 1.00 94.56 93 GLU A O 1
ATOM 729 N N . ALA A 1 94 ? -6.558 9.695 11.016 1.00 97.50 94 ALA A N 1
ATOM 730 C CA . ALA A 1 94 ? -7.829 9.105 11.428 1.00 97.50 94 ALA A CA 1
ATOM 731 C C . ALA A 1 94 ? -7.700 7.598 11.705 1.00 97.50 94 ALA A C 1
ATOM 733 O O . ALA A 1 94 ? -8.260 7.092 12.680 1.00 97.50 94 ALA A O 1
ATOM 734 N N . ALA A 1 95 ? -6.931 6.873 10.888 1.00 97.31 95 ALA A N 1
ATOM 735 C CA . ALA A 1 95 ? -6.671 5.456 11.112 1.00 97.31 95 ALA A CA 1
ATOM 736 C C . ALA A 1 95 ? -5.873 5.209 12.398 1.00 97.31 95 ALA A C 1
ATOM 738 O O . ALA A 1 95 ? -6.232 4.316 13.163 1.00 97.31 95 ALA A O 1
ATOM 739 N N . VAL A 1 96 ? -4.845 6.015 12.678 1.00 96.38 96 VAL A N 1
ATOM 740 C CA . VAL A 1 96 ? -4.078 5.940 13.931 1.00 96.38 96 VAL A CA 1
ATOM 741 C C . VAL A 1 96 ? -4.981 6.226 15.129 1.00 96.38 96 VAL A C 1
ATOM 743 O O . VAL A 1 96 ? -4.931 5.486 16.108 1.00 96.38 96 VAL A O 1
ATOM 746 N N . ALA A 1 97 ? -5.850 7.235 15.048 1.00 97.38 97 ALA A N 1
ATOM 747 C CA . ALA A 1 97 ? -6.791 7.551 16.120 1.00 97.38 97 ALA A CA 1
ATOM 748 C C . ALA A 1 97 ? -7.811 6.422 16.373 1.00 97.38 97 ALA A C 1
ATOM 750 O O . ALA A 1 97 ? -8.157 6.149 17.521 1.00 97.38 97 ALA A O 1
ATOM 751 N N . ALA A 1 98 ? -8.287 5.749 15.320 1.00 97.81 98 ALA A N 1
ATOM 752 C CA . ALA A 1 98 ? -9.319 4.714 15.425 1.00 97.81 98 ALA A CA 1
ATOM 753 C C . ALA A 1 98 ? -8.778 3.305 15.738 1.00 97.81 98 ALA A C 1
ATOM 755 O O . ALA A 1 98 ? -9.485 2.492 16.342 1.00 97.81 98 ALA A O 1
ATOM 756 N N . PHE A 1 99 ? -7.557 2.988 15.300 1.00 96.12 99 PHE A N 1
ATOM 757 C CA . PHE A 1 99 ? -6.988 1.637 15.363 1.00 96.12 99 PHE A CA 1
ATOM 758 C C . PHE A 1 99 ? -5.639 1.540 16.085 1.00 96.12 99 PHE A C 1
ATOM 760 O O . PHE A 1 99 ? -5.206 0.432 16.403 1.00 96.12 99 PHE A O 1
ATOM 767 N N . GLY A 1 100 ? -4.967 2.661 16.342 1.00 95.44 100 GLY A N 1
ATOM 768 C CA . GLY A 1 100 ? -3.562 2.683 16.735 1.00 95.44 100 GLY A CA 1
ATOM 769 C C . GLY A 1 100 ? -2.613 2.541 15.540 1.00 95.44 100 GLY A C 1
ATOM 770 O O . GLY A 1 100 ? -3.015 2.197 14.426 1.00 95.44 100 GLY A O 1
ATOM 771 N N . VAL A 1 101 ? -1.330 2.822 15.779 1.00 90.94 101 VAL A N 1
ATOM 772 C CA . VAL A 1 101 ? -0.294 2.912 14.734 1.00 90.94 101 VAL A CA 1
ATOM 773 C C . VAL A 1 101 ? -0.129 1.601 13.965 1.00 90.94 101 VAL A C 1
ATOM 775 O O . VAL A 1 101 ? -0.186 1.612 12.738 1.00 90.94 101 VAL A O 1
ATOM 778 N N . ASP A 1 102 ? 0.010 0.472 14.661 1.00 91.12 102 ASP A N 1
ATOM 779 C CA . ASP A 1 102 ? 0.312 -0.816 14.021 1.00 91.12 102 ASP A CA 1
ATOM 780 C C . ASP A 1 102 ? -0.788 -1.254 13.049 1.00 91.12 102 ASP A C 1
ATOM 782 O O . ASP A 1 102 ? -0.525 -1.600 11.898 1.00 91.12 102 ASP A O 1
ATOM 786 N N . LYS A 1 103 ? -2.045 -1.179 13.491 1.00 94.06 103 LYS A N 1
ATOM 787 C CA . LYS A 1 103 ? -3.212 -1.534 12.675 1.00 94.06 103 LYS A CA 1
ATOM 788 C C . LYS A 1 103 ? -3.457 -0.523 11.552 1.00 94.06 103 LYS A C 1
ATOM 790 O O . LYS A 1 103 ? -3.911 -0.918 10.482 1.00 94.06 103 LYS A O 1
ATOM 795 N N . ALA A 1 104 ? -3.140 0.759 11.756 1.00 95.12 104 ALA A N 1
ATOM 796 C CA . ALA A 1 104 ? -3.185 1.755 10.687 1.00 95.12 104 ALA A CA 1
ATOM 797 C C . ALA A 1 104 ? -2.141 1.461 9.595 1.00 95.12 104 ALA A C 1
ATOM 799 O O . ALA A 1 104 ? -2.451 1.552 8.408 1.00 95.12 104 ALA A O 1
ATOM 800 N N . GLN A 1 105 ? -0.923 1.058 9.973 1.00 92.00 105 GLN A N 1
ATOM 801 C CA . GLN A 1 105 ? 0.110 0.628 9.025 1.00 92.00 105 GLN A CA 1
ATOM 802 C C . GLN A 1 105 ? -0.264 -0.665 8.299 1.00 92.00 105 GLN A C 1
ATOM 804 O O . GLN A 1 105 ? -0.028 -0.771 7.093 1.00 92.00 105 GLN A O 1
ATOM 809 N N . GLU A 1 106 ? -0.845 -1.631 9.013 1.00 94.31 106 GLU A N 1
ATOM 810 C CA . GLU A 1 106 ? -1.373 -2.862 8.423 1.00 94.31 106 GLU A CA 1
ATOM 811 C C . GLU A 1 106 ? -2.414 -2.521 7.352 1.00 94.31 106 GLU A C 1
ATOM 813 O O . GLU A 1 106 ? -2.229 -2.889 6.202 1.00 94.31 106 GLU A O 1
ATOM 818 N N . LEU A 1 107 ? -3.428 -1.723 7.701 1.00 96.44 107 LEU A N 1
ATOM 819 C CA . LEU A 1 107 ? -4.531 -1.355 6.812 1.00 96.44 107 LEU A CA 1
ATOM 820 C C . LEU A 1 107 ? -4.102 -0.513 5.597 1.00 96.44 107 LEU A C 1
ATOM 822 O O . LEU A 1 107 ? -4.638 -0.683 4.501 1.00 96.44 107 LEU A O 1
ATOM 826 N N . LEU A 1 108 ? -3.200 0.455 5.792 1.00 96.00 108 LEU A N 1
ATOM 827 C CA . LEU A 1 108 ? -2.962 1.521 4.809 1.00 96.00 108 LEU A CA 1
ATOM 828 C C . LEU A 1 108 ? -1.602 1.454 4.115 1.00 96.00 108 LEU A C 1
ATOM 830 O O . LEU A 1 108 ? -1.456 2.029 3.037 1.00 96.00 108 LEU A O 1
ATOM 834 N N . LYS A 1 109 ? -0.598 0.805 4.711 1.00 93.19 109 LYS A N 1
ATOM 835 C CA . LYS A 1 109 ? 0.792 0.830 4.216 1.00 93.19 109 LYS A CA 1
ATOM 836 C C . LYS A 1 109 ? 1.364 -0.562 3.923 1.00 93.19 109 LYS A C 1
ATOM 838 O O . LYS A 1 109 ? 2.465 -0.655 3.378 1.00 93.19 109 LYS A O 1
ATOM 843 N N . THR A 1 110 ? 0.619 -1.633 4.206 1.00 93.38 110 THR A N 1
ATOM 844 C CA . THR A 1 110 ? 1.097 -3.017 4.075 1.00 93.38 110 THR A CA 1
ATOM 845 C C . THR A 1 110 ? 0.098 -3.874 3.300 1.00 93.38 110 THR A C 1
ATOM 847 O O . THR A 1 110 ? -0.886 -4.345 3.851 1.00 93.38 110 THR A O 1
ATOM 850 N N . LEU A 1 111 ? 0.349 -4.134 2.012 1.00 95.38 111 LEU A N 1
ATOM 851 C CA . LEU A 1 111 ? -0.530 -5.023 1.249 1.00 95.38 111 LEU A CA 1
ATOM 852 C C . LEU A 1 111 ? -0.313 -6.487 1.667 1.00 95.38 111 LEU A C 1
ATOM 854 O O . LEU A 1 111 ? 0.670 -7.119 1.266 1.00 95.38 111 LEU A O 1
ATOM 858 N N . GLY A 1 112 ? -1.247 -7.017 2.458 1.00 93.25 112 GLY A N 1
ATOM 859 C CA . GLY A 1 112 ? -1.179 -8.369 3.023 1.00 93.25 112 GLY A CA 1
ATOM 860 C C . GLY A 1 112 ? -0.383 -8.454 4.328 1.00 93.25 112 GLY A C 1
ATOM 861 O O . GLY A 1 112 ? 0.191 -7.462 4.769 1.00 93.25 112 GLY A O 1
ATOM 862 N N . PRO A 1 113 ? -0.316 -9.639 4.958 1.00 87.38 113 PRO A N 1
ATOM 863 C CA . PRO A 1 113 ? 0.412 -9.819 6.212 1.00 87.38 113 PRO A CA 1
ATOM 864 C C . PRO A 1 113 ? 1.912 -9.564 6.023 1.00 87.38 113 PRO A C 1
ATOM 866 O O . PRO A 1 113 ? 2.439 -9.731 4.913 1.00 87.38 113 PRO A O 1
ATOM 869 N N . LYS A 1 114 ? 2.617 -9.197 7.102 1.00 73.56 114 LYS A N 1
ATOM 870 C CA . LYS A 1 114 ? 4.090 -9.169 7.111 1.00 73.56 114 LYS A CA 1
ATOM 871 C C . LYS A 1 114 ? 4.587 -10.549 6.645 1.00 73.56 114 LYS A C 1
ATOM 873 O O . LYS A 1 114 ? 4.128 -11.567 7.148 1.00 73.56 114 LYS A O 1
ATOM 878 N N . SER A 1 115 ? 5.392 -10.569 5.585 1.00 63.94 115 SER A N 1
ATOM 879 C CA . SER A 1 115 ? 5.759 -11.802 4.877 1.00 63.94 115 SER A CA 1
ATOM 880 C C . SER A 1 115 ? 7.016 -12.420 5.467 1.00 63.94 115 SER A C 1
ATOM 882 O O . SER A 1 115 ? 8.024 -11.723 5.539 1.00 63.94 115 SER A O 1
ATOM 884 N N . ASP A 1 116 ? 6.989 -13.727 5.724 1.00 59.34 116 ASP A N 1
ATOM 885 C CA . ASP A 1 116 ? 8.194 -14.550 5.915 1.00 59.34 116 ASP A CA 1
ATOM 886 C C . ASP A 1 116 ? 8.664 -15.195 4.592 1.00 59.34 116 ASP A C 1
ATOM 888 O O . ASP A 1 116 ? 9.525 -16.076 4.577 1.00 59.34 116 ASP A O 1
ATOM 892 N N . ALA A 1 117 ? 8.074 -14.804 3.453 1.00 64.94 117 ALA A N 1
ATOM 893 C CA . ALA A 1 117 ? 8.367 -15.420 2.164 1.00 64.94 117 ALA A CA 1
ATOM 894 C C . ALA A 1 117 ? 9.829 -15.209 1.747 1.00 64.94 117 ALA A C 1
ATOM 896 O O . ALA A 1 117 ? 10.354 -14.092 1.751 1.00 64.94 117 ALA A O 1
ATOM 897 N N . VAL A 1 118 ? 10.464 -16.293 1.302 1.00 60.56 118 VAL A N 1
ATOM 898 C CA . VAL A 1 118 ? 11.834 -16.274 0.789 1.00 60.56 118 VAL A CA 1
ATOM 899 C C . VAL A 1 118 ? 11.855 -15.592 -0.577 1.00 60.56 118 VAL A C 1
ATOM 901 O O . VAL A 1 118 ? 11.094 -15.940 -1.482 1.00 60.56 118 VAL A O 1
ATOM 904 N N . ALA A 1 119 ? 12.737 -14.607 -0.740 1.00 61.88 119 ALA A N 1
ATOM 905 C CA . ALA A 1 119 ? 12.880 -13.900 -2.003 1.00 61.88 119 ALA A CA 1
ATOM 906 C C . ALA A 1 119 ? 13.319 -14.846 -3.137 1.00 61.88 119 ALA A C 1
ATOM 908 O O . ALA A 1 119 ? 14.234 -15.646 -2.930 1.00 61.88 119 ALA A O 1
ATOM 909 N N . PRO A 1 120 ? 12.752 -14.717 -4.355 1.00 62.78 120 PRO A N 1
ATOM 910 C CA . PRO A 1 120 ? 13.257 -15.409 -5.537 1.00 62.78 120 PRO A CA 1
ATOM 911 C C . PRO A 1 120 ? 14.773 -15.242 -5.665 1.00 62.78 120 PRO A C 1
ATOM 913 O O . PRO A 1 120 ? 15.299 -14.154 -5.412 1.00 62.78 120 PRO A O 1
ATOM 916 N N . ALA A 1 121 ? 15.500 -16.295 -6.039 1.00 50.22 121 ALA A N 1
ATOM 917 C CA . ALA A 1 121 ? 16.947 -16.220 -6.220 1.00 50.22 121 ALA A CA 1
ATOM 918 C C . ALA A 1 121 ? 17.301 -15.264 -7.376 1.00 50.22 121 ALA A C 1
ATOM 920 O O . ALA A 1 121 ? 16.715 -15.320 -8.452 1.00 50.22 121 ALA A O 1
ATOM 921 N N . ALA A 1 122 ? 18.268 -14.379 -7.147 1.00 52.16 122 ALA A N 1
ATOM 922 C CA . ALA A 1 122 ? 18.958 -13.625 -8.192 1.00 52.16 122 ALA A CA 1
ATOM 923 C C . ALA A 1 122 ? 20.341 -13.262 -7.659 1.00 52.16 122 ALA A C 1
ATOM 925 O O . ALA A 1 122 ? 20.484 -13.003 -6.461 1.00 52.16 122 ALA A O 1
ATOM 926 N N . SER A 1 123 ? 21.322 -13.289 -8.552 1.00 45.34 123 SER A N 1
ATOM 927 C CA . SER A 1 123 ? 22.738 -13.051 -8.298 1.00 45.34 123 SER A CA 1
ATOM 928 C C . SER A 1 123 ? 23.117 -11.597 -8.584 1.00 45.34 123 SER A C 1
ATOM 930 O O . SER A 1 123 ? 22.818 -11.108 -9.673 1.00 45.34 123 SER A O 1
ATOM 932 N N . GLY A 1 124 ? 23.836 -10.953 -7.660 1.00 52.31 124 GLY A N 1
ATOM 933 C CA . GLY A 1 124 ? 24.462 -9.642 -7.867 1.00 52.31 124 GLY A CA 1
ATOM 934 C C . GLY A 1 124 ? 24.535 -8.797 -6.592 1.00 52.31 124 GLY A C 1
ATOM 935 O O . GLY A 1 124 ? 23.665 -8.902 -5.732 1.00 52.31 124 GLY A O 1
ATOM 936 N N . ALA A 1 125 ? 25.572 -7.959 -6.471 1.00 53.50 125 ALA A N 1
ATOM 937 C CA . ALA A 1 125 ? 25.622 -6.893 -5.470 1.00 53.50 125 ALA A CA 1
ATOM 938 C C . ALA A 1 125 ? 24.708 -5.758 -5.948 1.00 53.50 125 ALA A C 1
ATOM 940 O O . ALA A 1 125 ? 25.028 -5.053 -6.905 1.00 53.50 125 ALA A O 1
ATOM 941 N N . GLU A 1 126 ? 23.528 -5.644 -5.350 1.00 67.38 126 GLU A N 1
ATOM 942 C CA . GLU A 1 126 ? 22.461 -4.780 -5.847 1.00 67.38 126 GLU A CA 1
ATOM 943 C C . GLU A 1 126 ? 21.960 -3.864 -4.743 1.00 67.38 126 GLU A C 1
ATOM 945 O O . GLU A 1 126 ? 21.641 -4.313 -3.648 1.00 67.38 126 GLU A O 1
ATOM 950 N N . LEU A 1 127 ? 21.867 -2.572 -5.060 1.00 72.44 127 LEU A N 1
ATOM 951 C CA . LEU A 1 127 ? 21.168 -1.608 -4.219 1.00 72.44 127 LEU A CA 1
ATOM 952 C C . LEU A 1 127 ? 19.693 -2.016 -4.120 1.00 72.44 127 LEU A C 1
ATOM 954 O O . LEU A 1 127 ? 19.050 -2.286 -5.142 1.00 72.44 127 LEU A O 1
ATOM 958 N N . GLU A 1 128 ? 19.151 -2.023 -2.910 1.00 79.44 128 GLU A N 1
ATOM 959 C CA . GLU A 1 128 ? 17.721 -2.219 -2.666 1.00 79.44 128 GLU A CA 1
ATOM 960 C C . GLU A 1 128 ? 16.926 -0.978 -3.107 1.00 79.44 128 GLU A C 1
ATOM 962 O O . GLU A 1 128 ? 17.510 0.055 -3.443 1.00 79.44 128 GLU A O 1
ATOM 967 N N . ASP A 1 129 ? 15.599 -1.073 -3.228 1.00 84.38 129 ASP A N 1
ATOM 968 C CA . ASP A 1 129 ? 14.781 0.134 -3.424 1.00 84.38 129 ASP A CA 1
ATOM 969 C C . ASP A 1 129 ? 14.679 0.895 -2.100 1.00 84.38 129 ASP A C 1
ATOM 971 O O . ASP A 1 129 ? 14.783 0.305 -1.029 1.00 84.38 129 ASP A O 1
ATOM 975 N N . CYS A 1 130 ? 14.492 2.212 -2.168 1.00 85.94 130 CYS A N 1
ATOM 976 C CA . CYS A 1 130 ? 14.236 2.994 -0.967 1.00 85.94 130 CYS A CA 1
ATOM 977 C C . CYS A 1 130 ? 12.937 2.508 -0.315 1.00 85.94 130 CYS A C 1
ATOM 979 O O . CYS A 1 130 ? 11.986 2.141 -1.010 1.00 85.94 130 CYS A O 1
ATOM 981 N N . GLU A 1 131 ? 12.894 2.507 1.013 1.00 81.69 131 GLU A N 1
ATOM 982 C CA . GLU A 1 131 ? 11.768 1.936 1.760 1.00 81.69 131 GLU A CA 1
ATOM 983 C C . GLU A 1 131 ? 10.876 2.994 2.406 1.00 81.69 131 GLU A C 1
ATOM 985 O O . GLU A 1 131 ? 9.778 2.657 2.851 1.00 81.69 131 GLU A O 1
ATOM 990 N N . ASN A 1 132 ? 11.313 4.259 2.405 1.00 81.06 132 ASN A N 1
ATOM 991 C CA . ASN A 1 132 ? 10.603 5.367 3.024 1.00 81.06 132 ASN A CA 1
ATOM 992 C C . ASN A 1 132 ? 10.411 6.563 2.079 1.00 81.06 132 ASN A C 1
ATOM 994 O O . ASN A 1 132 ? 11.263 6.846 1.229 1.00 81.06 132 ASN A O 1
ATOM 998 N N . ALA A 1 133 ? 9.311 7.295 2.267 1.00 82.44 133 ALA A N 1
ATOM 999 C CA . ALA A 1 133 ? 9.106 8.616 1.682 1.00 82.44 133 ALA A CA 1
ATOM 1000 C C . ALA A 1 133 ? 9.517 9.687 2.705 1.00 82.44 133 ALA A C 1
ATOM 1002 O O . ALA A 1 133 ? 8.721 10.067 3.564 1.00 82.44 133 ALA A O 1
ATOM 1003 N N . CYS A 1 134 ? 10.747 10.202 2.625 1.00 77.38 134 CYS A N 1
ATOM 1004 C CA . CYS A 1 134 ? 11.318 11.086 3.648 1.00 77.38 134 CYS A CA 1
ATOM 1005 C C . CYS A 1 134 ? 10.482 12.343 3.907 1.00 77.38 134 CYS A C 1
ATOM 1007 O O . CYS A 1 134 ? 10.489 12.871 5.016 1.00 77.38 134 CYS A O 1
ATOM 1009 N N . LYS A 1 135 ? 9.765 12.830 2.891 1.00 70.94 135 LYS A N 1
ATOM 1010 C CA . LYS A 1 135 ? 8.936 14.036 3.002 1.00 70.94 135 LYS A CA 1
ATOM 1011 C C . LYS A 1 135 ? 7.581 13.807 3.670 1.00 70.94 135 LYS A C 1
ATOM 1013 O O . LYS A 1 135 ? 7.027 14.770 4.184 1.00 70.94 135 LYS A O 1
ATOM 1018 N N . THR A 1 136 ? 7.032 12.592 3.613 1.00 66.62 136 THR A N 1
ATOM 1019 C CA . THR A 1 136 ? 5.625 12.338 3.984 1.00 66.62 136 THR A CA 1
ATOM 1020 C C . THR A 1 136 ? 5.454 11.263 5.047 1.00 66.62 136 THR A C 1
ATOM 1022 O O . THR A 1 136 ? 4.523 11.340 5.836 1.00 66.62 136 THR A O 1
ATOM 1025 N N . ASP A 1 137 ? 6.329 10.258 5.092 1.00 67.50 137 ASP A N 1
ATOM 1026 C CA . ASP A 1 137 ? 6.205 9.150 6.043 1.00 67.50 137 ASP A CA 1
ATOM 1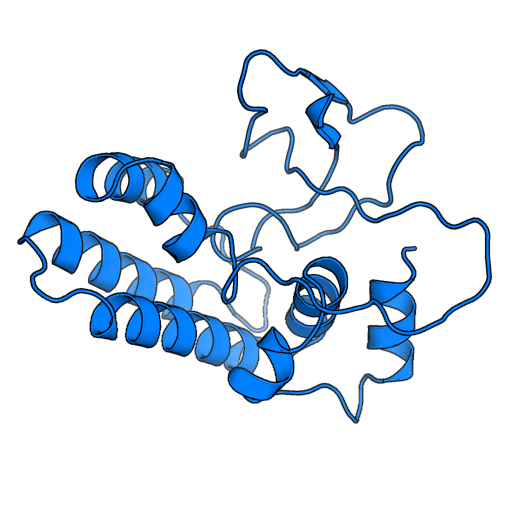027 C C . ASP A 1 137 ? 6.956 9.405 7.359 1.00 67.50 137 ASP A C 1
ATOM 1029 O O . ASP A 1 137 ? 6.570 8.853 8.390 1.00 67.50 137 ASP A O 1
ATOM 1033 N N . GLY A 1 138 ? 7.988 10.261 7.340 1.00 64.81 138 GLY A N 1
ATOM 1034 C CA . GLY A 1 138 ? 8.898 10.438 8.475 1.00 64.81 138 GLY A CA 1
ATOM 1035 C C . GLY A 1 138 ? 9.626 9.136 8.833 1.00 64.81 138 GLY A C 1
ATOM 1036 O O . GLY A 1 138 ? 9.453 8.115 8.174 1.00 64.81 138 GLY A O 1
ATOM 1037 N N . CYS A 1 139 ? 10.471 9.160 9.858 1.00 70.94 139 CYS A N 1
ATOM 1038 C CA . CYS A 1 139 ? 11.053 7.945 10.428 1.00 70.94 139 CYS A CA 1
ATOM 1039 C C . CYS A 1 139 ? 10.573 7.782 11.872 1.00 70.94 139 CYS A C 1
ATOM 1041 O O . CYS A 1 139 ? 10.365 8.768 12.582 1.00 70.94 139 CYS A O 1
ATOM 1043 N N . GLY A 1 140 ? 10.312 6.541 12.283 1.00 66.19 140 GLY A N 1
ATOM 1044 C CA . GLY A 1 140 ? 9.853 6.239 13.638 1.00 66.19 140 GLY A CA 1
ATOM 1045 C C . GLY A 1 140 ? 10.999 6.286 14.650 1.00 66.19 140 GLY A C 1
ATOM 1046 O O . GLY A 1 140 ? 12.164 6.229 14.286 1.00 66.19 140 GLY A O 1
ATOM 1047 N N . GLY A 1 141 ? 10.681 6.383 15.944 1.00 63.84 141 GLY A N 1
ATOM 1048 C CA . GLY A 1 141 ? 11.649 6.069 17.008 1.00 63.84 141 GLY A CA 1
ATOM 1049 C C . GLY A 1 141 ? 12.892 6.967 17.112 1.00 63.84 141 GLY A C 1
ATOM 1050 O O . GLY A 1 141 ? 13.848 6.572 17.768 1.00 63.84 141 GLY A O 1
ATOM 1051 N N . GLY A 1 142 ? 12.887 8.160 16.506 1.00 68.94 142 GLY A N 1
ATOM 1052 C CA . GLY A 1 142 ? 14.036 9.077 16.509 1.00 68.94 142 GLY A CA 1
ATOM 1053 C C . GLY A 1 142 ? 15.064 8.816 15.402 1.00 68.94 142 GLY A C 1
ATOM 1054 O O . GLY A 1 142 ? 16.092 9.488 15.370 1.00 68.94 142 GLY A O 1
ATOM 1055 N N . GLU A 1 143 ? 14.782 7.877 14.499 1.00 78.31 143 GLU A N 1
ATOM 1056 C CA . GLU A 1 143 ? 15.568 7.648 13.288 1.00 78.31 143 GLU A CA 1
ATOM 1057 C C . GLU A 1 143 ? 15.524 8.868 12.356 1.00 78.31 143 GLU A C 1
ATOM 1059 O O . GLU A 1 143 ? 14.564 9.648 12.340 1.00 78.31 143 GLU A O 1
ATOM 1064 N N . VAL A 1 144 ? 16.563 9.017 11.535 1.00 79.94 144 VAL A N 1
ATOM 1065 C CA . VAL A 1 144 ? 16.658 10.083 10.533 1.00 79.94 144 VAL A CA 1
ATOM 1066 C C . VAL A 1 144 ? 16.445 9.487 9.148 1.00 79.94 144 VAL A C 1
ATOM 1068 O O . VAL A 1 144 ? 16.943 8.409 8.825 1.00 79.94 144 VAL A O 1
ATOM 1071 N N . CYS A 1 145 ? 15.695 10.193 8.299 1.00 83.38 145 CYS A N 1
ATOM 1072 C CA . CYS A 1 145 ? 15.540 9.778 6.911 1.00 83.38 145 CYS A CA 1
ATOM 1073 C C . CYS A 1 145 ? 16.734 10.246 6.079 1.00 83.38 145 CYS A C 1
ATOM 1075 O O . CYS A 1 145 ? 16.941 11.447 5.897 1.00 83.38 145 CYS A O 1
ATOM 1077 N N . TYR A 1 146 ? 17.496 9.298 5.542 1.00 80.12 146 TYR A N 1
ATOM 1078 C CA . TYR A 1 146 ? 18.650 9.581 4.694 1.00 80.12 146 TYR A CA 1
ATOM 1079 C C . TYR A 1 146 ? 18.258 9.470 3.217 1.00 80.12 146 TYR A C 1
ATOM 1081 O O . TYR A 1 146 ? 17.998 8.372 2.719 1.00 80.12 146 TYR A O 1
ATOM 1089 N N . ALA A 1 147 ? 18.220 10.615 2.526 1.00 72.12 147 ALA A N 1
ATOM 1090 C CA . ALA A 1 147 ? 17.951 10.717 1.086 1.00 72.12 147 ALA A CA 1
ATOM 1091 C C . ALA A 1 147 ? 19.228 10.919 0.238 1.00 72.12 147 ALA A C 1
ATOM 1093 O O . ALA A 1 147 ? 19.195 10.731 -0.979 1.00 72.12 147 ALA A O 1
ATOM 1094 N N . GLU A 1 148 ? 20.365 11.258 0.863 1.00 58.22 148 GLU A N 1
ATOM 1095 C CA . GLU A 1 148 ? 21.649 11.499 0.192 1.00 58.22 148 GLU A CA 1
ATOM 1096 C C . GLU A 1 148 ? 22.854 10.955 1.000 1.00 58.22 148 GLU A C 1
ATOM 1098 O O . GLU A 1 148 ? 22.860 11.102 2.223 1.00 58.22 148 GLU A O 1
ATOM 1103 N N . PRO A 1 149 ? 23.908 10.397 0.362 1.00 54.19 149 PRO A N 1
ATOM 1104 C CA . PRO A 1 149 ? 23.960 9.888 -1.002 1.00 54.19 149 PRO A CA 1
ATOM 1105 C C . PRO A 1 149 ? 24.308 8.369 -1.000 1.00 54.19 149 PRO A C 1
ATOM 1107 O O . PRO A 1 149 ? 25.284 7.949 -0.389 1.00 54.19 149 PRO A O 1
ATOM 1110 N N . TRP A 1 150 ? 23.539 7.551 -1.740 1.00 63.75 150 TRP A N 1
ATOM 1111 C CA . TRP A 1 150 ? 23.925 6.207 -2.252 1.00 63.75 150 TRP A CA 1
ATOM 1112 C C . TRP A 1 150 ? 23.637 4.900 -1.485 1.00 63.75 150 TRP A C 1
ATOM 1114 O O . TRP A 1 150 ? 24.428 3.973 -1.620 1.00 63.75 150 TRP A O 1
ATOM 1124 N N . ASN A 1 151 ? 22.487 4.708 -0.829 1.00 73.88 151 ASN A N 1
ATOM 1125 C CA . ASN A 1 151 ? 22.169 3.365 -0.291 1.00 73.88 151 ASN A CA 1
ATOM 1126 C C . ASN A 1 151 ? 20.877 2.717 -0.815 1.00 73.88 151 ASN A C 1
ATOM 1128 O O . ASN A 1 151 ? 20.603 1.572 -0.465 1.00 73.88 151 ASN A O 1
ATOM 1132 N N . CYS A 1 152 ? 20.099 3.390 -1.671 1.00 80.19 152 CYS A N 1
ATOM 1133 C CA . CYS A 1 152 ? 18.883 2.800 -2.234 1.00 80.19 152 CYS A CA 1
ATOM 1134 C C . CYS A 1 152 ? 18.485 3.390 -3.596 1.00 80.19 152 CYS A C 1
ATOM 1136 O O . CYS A 1 152 ? 18.874 4.499 -3.967 1.00 80.19 152 CYS A O 1
ATOM 1138 N N . ASN A 1 153 ? 17.696 2.639 -4.363 1.00 85.06 153 ASN A N 1
ATOM 1139 C CA . ASN A 1 153 ? 17.097 3.095 -5.611 1.00 85.06 153 ASN A CA 1
ATOM 1140 C C . ASN A 1 153 ? 15.782 3.821 -5.328 1.00 85.06 153 ASN A C 1
ATOM 1142 O O . ASN A 1 153 ? 14.828 3.225 -4.828 1.00 85.06 153 ASN A O 1
ATOM 1146 N N . ARG A 1 154 ? 15.695 5.086 -5.739 1.00 86.38 154 ARG A N 1
ATOM 1147 C CA . ARG A 1 154 ? 14.446 5.846 -5.653 1.00 86.38 154 ARG A CA 1
ATOM 1148 C C . ARG A 1 154 ? 13.374 5.255 -6.572 1.00 86.38 154 ARG A C 1
ATOM 1150 O O . ARG A 1 154 ? 13.656 4.777 -7.682 1.00 86.38 154 ARG A O 1
ATOM 1157 N N . THR A 1 155 ? 12.129 5.322 -6.125 1.00 86.31 155 THR A N 1
ATOM 1158 C CA . THR A 1 155 ? 10.952 4.893 -6.886 1.00 86.31 155 THR A CA 1
ATOM 1159 C C . THR A 1 155 ? 9.937 6.029 -6.947 1.00 86.31 155 THR A C 1
ATOM 1161 O O . THR A 1 155 ? 9.879 6.871 -6.056 1.00 86.31 155 THR A O 1
ATOM 1164 N N . SER A 1 156 ? 9.128 6.072 -8.005 1.00 85.94 156 SER A N 1
ATOM 1165 C CA . SER A 1 156 ? 8.022 7.033 -8.118 1.00 85.94 156 SER A CA 1
ATOM 1166 C C . SER A 1 156 ? 6.796 6.638 -7.286 1.00 85.94 156 SER A C 1
ATOM 1168 O O . SER A 1 156 ? 5.944 7.480 -7.032 1.00 85.94 156 SER A O 1
ATOM 1170 N N . VAL A 1 157 ? 6.717 5.369 -6.874 1.00 86.94 157 VAL A N 1
ATOM 1171 C CA . VAL A 1 157 ? 5.640 4.745 -6.090 1.00 86.94 157 VAL A CA 1
ATOM 1172 C C . VAL A 1 157 ? 6.225 3.630 -5.217 1.00 86.94 157 VAL A C 1
ATOM 1174 O O . VAL A 1 157 ? 7.313 3.132 -5.513 1.00 86.94 157 VAL A O 1
ATOM 1177 N N . GLY A 1 158 ? 5.516 3.187 -4.181 1.00 87.56 158 GLY A N 1
ATOM 1178 C CA . GLY A 1 158 ? 5.994 2.127 -3.277 1.00 87.56 158 GLY A CA 1
ATOM 1179 C C . GLY A 1 158 ? 6.007 2.508 -1.796 1.00 87.56 158 GLY A C 1
ATOM 1180 O O . GLY A 1 158 ? 6.217 1.635 -0.952 1.00 87.56 158 GLY A O 1
ATOM 1181 N N . CYS A 1 159 ? 5.791 3.786 -1.480 1.00 88.88 159 CYS A N 1
ATOM 1182 C CA . CYS A 1 159 ? 5.789 4.331 -0.123 1.00 88.88 159 CYS A CA 1
ATOM 1183 C C . CYS A 1 159 ? 4.506 5.128 0.141 1.00 88.88 159 CYS A C 1
ATOM 1185 O O . CYS A 1 159 ? 3.700 5.339 -0.770 1.00 88.88 159 CYS A O 1
ATOM 1187 N N . GLY A 1 160 ? 4.276 5.541 1.385 1.00 88.88 160 GLY A N 1
ATOM 1188 C CA . GLY A 1 160 ? 3.036 6.195 1.784 1.00 88.88 160 GLY A CA 1
ATOM 1189 C C . GLY A 1 160 ? 1.801 5.293 1.764 1.00 88.88 160 GLY A C 1
ATOM 1190 O O . GLY A 1 160 ? 1.860 4.076 1.549 1.00 88.88 160 GLY A O 1
ATOM 1191 N N . ILE A 1 161 ? 0.653 5.925 2.007 1.00 93.00 161 ILE A N 1
ATOM 1192 C CA . ILE A 1 161 ? -0.665 5.282 1.988 1.00 93.00 161 ILE A CA 1
ATOM 1193 C C . ILE A 1 161 ? -0.909 4.671 0.600 1.00 93.00 161 ILE A C 1
ATOM 1195 O O . ILE A 1 161 ? -0.718 5.322 -0.430 1.00 93.00 161 ILE A O 1
ATOM 1199 N N . PHE A 1 162 ? -1.307 3.401 0.581 1.00 94.94 162 PHE A N 1
ATOM 1200 C CA . PHE A 1 162 ? -1.551 2.586 -0.613 1.00 94.94 162 PHE A CA 1
ATOM 1201 C C . PHE A 1 162 ? -0.385 2.516 -1.611 1.00 94.94 162 PHE A C 1
ATOM 1203 O O . PHE A 1 162 ? -0.583 2.183 -2.782 1.00 94.94 162 PHE A O 1
ATOM 1210 N N . TRP A 1 163 ? 0.835 2.818 -1.153 1.00 93.75 163 TRP A N 1
ATOM 1211 C CA . TRP A 1 163 ? 2.043 2.896 -1.977 1.00 93.75 163 TRP A CA 1
ATOM 1212 C C . TRP A 1 163 ? 1.979 3.948 -3.093 1.00 93.75 163 TRP A C 1
ATOM 1214 O O .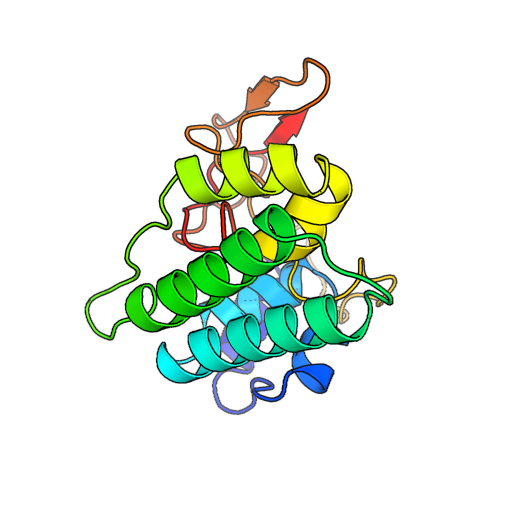 TRP A 1 163 ? 2.602 3.787 -4.145 1.00 93.75 163 TRP A O 1
ATOM 1224 N N . LEU A 1 164 ? 1.223 5.027 -2.877 1.00 91.44 164 LEU A N 1
ATOM 1225 C CA . LEU A 1 164 ? 1.015 6.090 -3.863 1.00 91.44 164 LEU A CA 1
ATOM 1226 C C . LEU A 1 164 ? 2.166 7.104 -3.918 1.00 91.44 164 LEU A C 1
ATOM 1228 O O . LEU A 1 164 ? 2.270 7.830 -4.905 1.00 91.44 164 LEU A O 1
ATOM 1232 N N . SER A 1 165 ? 3.020 7.142 -2.895 1.00 88.69 165 SER A N 1
ATOM 1233 C CA . SER A 1 165 ? 4.111 8.107 -2.768 1.00 88.69 165 SER A CA 1
ATOM 1234 C C . SER A 1 165 ? 5.443 7.537 -3.268 1.00 88.69 165 SER A C 1
ATOM 1236 O O . SER A 1 165 ? 5.678 6.322 -3.180 1.00 88.69 165 SER A O 1
ATOM 1238 N N . PRO A 1 166 ? 6.344 8.402 -3.765 1.00 88.12 166 PRO A N 1
ATOM 1239 C CA . PRO A 1 166 ? 7.697 8.000 -4.114 1.00 88.12 166 PRO A CA 1
ATOM 1240 C C . PRO A 1 166 ? 8.462 7.524 -2.881 1.00 88.12 166 PRO A C 1
ATOM 1242 O O . PRO A 1 166 ? 8.332 8.106 -1.807 1.00 88.12 166 PRO A O 1
ATOM 1245 N N . CYS A 1 167 ? 9.295 6.500 -3.051 1.00 88.00 167 CYS A N 1
ATOM 1246 C CA . CYS A 1 167 ? 10.289 6.147 -2.047 1.00 88.00 167 CYS A CA 1
ATOM 1247 C C . CYS A 1 167 ? 11.593 6.867 -2.373 1.00 88.00 167 CYS A C 1
ATOM 1249 O O . CYS A 1 167 ? 12.164 6.676 -3.454 1.00 88.00 167 CYS A O 1
ATOM 1251 N N . ASP A 1 168 ? 12.069 7.696 -1.451 1.00 86.62 168 ASP A N 1
ATOM 1252 C CA . ASP A 1 168 ? 13.244 8.541 -1.651 1.00 86.62 168 ASP A CA 1
ATOM 1253 C C . ASP A 1 168 ? 14.269 8.517 -0.513 1.00 86.62 168 ASP A C 1
ATOM 1255 O O . ASP A 1 168 ? 15.272 9.221 -0.614 1.00 86.62 168 ASP A O 1
ATOM 1259 N N . GLY A 1 169 ? 14.101 7.646 0.486 1.00 86.31 169 GLY A N 1
ATOM 1260 C CA . GLY A 1 169 ? 15.169 7.361 1.440 1.00 86.31 169 GLY A CA 1
ATOM 1261 C C . GLY A 1 169 ? 14.960 6.121 2.302 1.00 86.31 169 GLY A C 1
ATOM 1262 O O . GLY A 1 169 ? 14.058 5.308 2.081 1.00 86.31 169 GLY A O 1
ATOM 1263 N N . THR A 1 170 ? 15.841 5.978 3.289 1.00 83.62 170 THR A N 1
ATOM 1264 C CA . THR A 1 170 ? 15.823 4.907 4.297 1.00 83.62 170 THR A CA 1
ATOM 1265 C C . THR A 1 170 ? 15.912 5.506 5.695 1.00 83.62 170 THR A C 1
ATOM 1267 O O . THR A 1 170 ? 16.669 6.461 5.886 1.00 83.62 170 THR A O 1
ATOM 1270 N N . CYS A 1 171 ? 15.197 4.925 6.656 1.00 79.94 171 CYS A N 1
ATOM 1271 C CA . CYS A 1 171 ? 15.320 5.272 8.072 1.00 79.94 171 CYS A CA 1
ATOM 1272 C C . CYS A 1 171 ? 16.502 4.529 8.708 1.00 79.94 171 CYS A C 1
ATOM 1274 O O . CYS A 1 171 ? 16.714 3.349 8.412 1.00 79.94 171 CYS A O 1
ATOM 1276 N N . ARG A 1 172 ? 17.315 5.247 9.489 1.00 75.62 172 ARG A N 1
ATOM 1277 C CA . ARG A 1 172 ? 18.517 4.754 10.180 1.00 75.62 172 ARG A CA 1
ATOM 1278 C C . ARG A 1 172 ? 18.730 5.515 11.485 1.00 75.62 172 ARG A C 1
ATOM 1280 O O . ARG A 1 172 ? 18.278 6.685 11.557 1.00 75.62 172 ARG A O 1
#

Radius of gyration: 15.9 Å; chains: 1; bounding box: 44×30×36 Å

Foldseek 3Di:
DDPLLVVCVVCLVPQDLDLVSLQLAALLNSLNSLVSDALVSLLVLLLVQLVVLVVVDPDADPLRVVLSVLSNVQSVPQRDPVAGDDDDLVSLVSLCVRPNNVSSCSNWVGRYDNDPRDHDDDDDDDAAAAQEDCVRGNAPDPWHWDQDDDRHHKACFRYDTSRRHIRRTYTD

pLDDT: mean 87.29, std 12.17, range [45.34, 98.56]

Secondary structure (DSSP, 8-state):
--HHHHHHHHTGGG---SHHHHHTS-HHHHHHHHHHS-HHHHHHHHHHHHHHHHHT-S---HHHHHHHHHHHHHHHHHEETTEEPPPPHHHHHHHHHHH-HHHHHHHHH-SSSPP-PPPPP--S--PPBP-B-TTTT--STT--EE-SSSSSB-EEEEESGGG-EEE-BEE-